Protein AF-A0A8H9YAP5-F1 (afdb_monomer_lite)

Secondary structure (DSSP, 8-state):
----TT-----S---HHHHHHHHHHHHHTT---------PPPHHHHHHHHHHHHTT-

Organism: NCBI:txid927655

Sequence (57 aa):
CRQRPRQYCVDGAVTPEAVAAVTAAAADQGVLVSTMSVDHRSLEDVFLDITGREMRA

Foldseek 3Di:
DPDDVPDDDDDDDPDPVVVVVVCVVCVVVVHDDPDDDDDDCDVVNVVCVVVVVVVVD

Structure (mmCIF, N/CA/C/O backbone):
data_AF-A0A8H9YAP5-F1
#
_entry.id   AF-A0A8H9YAP5-F1
#
loop_
_atom_site.group_PDB
_atom_site.id
_atom_site.type_symbol
_atom_site.label_atom_id
_atom_site.label_alt_id
_atom_site.label_comp_id
_atom_site.label_asym_id
_atom_site.label_entity_id
_atom_site.label_seq_id
_atom_site.pdbx_PDB_ins_code
_atom_site.Cartn_x
_atom_site.Cartn_y
_atom_site.Cartn_z
_atom_site.occupancy
_atom_site.B_iso_or_equiv
_atom_site.auth_seq_id
_atom_site.auth_comp_id
_atom_site.auth_asym_id
_atom_site.auth_atom_id
_atom_site.pdbx_PDB_model_num
ATOM 1 N N . CYS A 1 1 ? 3.483 -13.905 0.056 1.00 50.41 1 CYS A N 1
ATOM 2 C CA . CYS A 1 1 ? 3.253 -12.854 1.070 1.00 50.41 1 CYS A CA 1
ATOM 3 C C . CYS A 1 1 ? 2.501 -13.465 2.264 1.00 50.41 1 CYS A C 1
ATOM 5 O O . CYS A 1 1 ? 1.382 -13.928 2.082 1.00 50.41 1 CYS A O 1
ATOM 7 N N . ARG A 1 2 ? 3.110 -13.577 3.457 1.00 54.09 2 ARG A N 1
ATOM 8 C CA . ARG A 1 2 ? 2.482 -14.182 4.655 1.00 54.09 2 ARG A CA 1
ATOM 9 C C . ARG A 1 2 ? 1.526 -13.159 5.285 1.00 54.09 2 ARG A C 1
ATOM 11 O O . ARG A 1 2 ? 1.986 -12.278 6.000 1.00 54.09 2 ARG A O 1
ATOM 18 N N . GLN A 1 3 ? 0.230 -13.238 4.988 1.00 54.38 3 GLN A N 1
ATOM 19 C CA . GLN A 1 3 ? -0.758 -12.278 5.494 1.00 54.38 3 GLN A CA 1
ATOM 20 C C . GLN A 1 3 ? -0.922 -12.405 7.019 1.00 54.38 3 GLN A C 1
ATOM 22 O O . GLN A 1 3 ? -1.194 -13.485 7.543 1.00 54.38 3 GLN A O 1
ATOM 27 N N . ARG A 1 4 ? -0.727 -11.293 7.735 1.00 64.25 4 ARG A N 1
ATOM 28 C CA . ARG A 1 4 ? -1.083 -11.122 9.152 1.00 64.25 4 ARG A CA 1
ATOM 29 C C . ARG A 1 4 ? -2.316 -10.217 9.252 1.00 64.25 4 ARG A C 1
ATOM 31 O O . ARG A 1 4 ? -2.570 -9.452 8.322 1.00 64.25 4 ARG A O 1
ATOM 38 N N . PRO A 1 5 ? -3.067 -10.239 10.366 1.00 71.94 5 PRO A N 1
ATOM 39 C CA . PRO A 1 5 ? -4.157 -9.289 10.574 1.00 71.94 5 PRO A CA 1
ATOM 40 C C . PRO A 1 5 ? -3.660 -7.846 10.381 1.00 71.94 5 PRO A C 1
ATOM 42 O O . PRO A 1 5 ? -2.653 -7.468 10.977 1.00 71.94 5 PRO A O 1
ATOM 45 N N . ARG A 1 6 ? -4.357 -7.061 9.546 1.00 74.25 6 ARG A N 1
ATOM 46 C CA . ARG A 1 6 ? -4.001 -5.682 9.134 1.00 74.25 6 ARG A CA 1
ATOM 47 C C . ARG A 1 6 ? -2.737 -5.529 8.271 1.00 74.25 6 ARG A C 1
ATOM 49 O O . ARG A 1 6 ? -2.280 -4.407 8.082 1.00 74.25 6 ARG A O 1
ATOM 56 N N . GLN A 1 7 ? -2.185 -6.611 7.725 1.00 76.69 7 GLN A N 1
ATOM 57 C CA . GLN A 1 7 ? -1.189 -6.536 6.653 1.00 76.69 7 GLN A CA 1
ATOM 58 C C . GLN A 1 7 ? -1.835 -6.918 5.327 1.00 76.69 7 GLN A C 1
ATOM 60 O O . GLN A 1 7 ? -2.232 -8.067 5.130 1.00 76.69 7 GLN A O 1
ATOM 65 N N . TYR A 1 8 ? -1.901 -5.953 4.417 1.00 77.75 8 TYR A N 1
ATOM 66 C CA . TYR A 1 8 ? -2.401 -6.151 3.064 1.00 77.75 8 TYR A CA 1
ATOM 67 C C . TYR A 1 8 ? -1.227 -6.186 2.094 1.00 77.75 8 TYR A C 1
ATOM 69 O O . TYR A 1 8 ? -0.284 -5.410 2.215 1.00 77.75 8 TYR A O 1
ATOM 77 N N . CYS A 1 9 ? -1.282 -7.124 1.156 1.00 78.81 9 CYS A N 1
ATOM 78 C CA . CYS A 1 9 ? -0.289 -7.287 0.107 1.00 78.81 9 CYS A CA 1
ATOM 79 C C . CYS A 1 9 ? -1.067 -7.281 -1.207 1.00 78.81 9 CYS A C 1
ATOM 81 O O . CYS A 1 9 ? -1.971 -8.101 -1.377 1.00 78.81 9 CYS A O 1
ATOM 83 N N . VAL A 1 10 ? -0.772 -6.308 -2.066 1.00 79.56 10 VAL A N 1
ATOM 84 C CA . VAL A 1 10 ? -1.417 -6.119 -3.368 1.00 79.56 10 VAL A CA 1
ATOM 85 C C . VAL A 1 10 ? -0.367 -6.417 -4.426 1.00 79.56 10 VAL A C 1
ATOM 87 O O . VAL A 1 10 ? 0.724 -5.855 -4.374 1.00 79.56 10 VAL A O 1
ATOM 90 N N . ASP A 1 11 ? -0.687 -7.326 -5.339 1.00 77.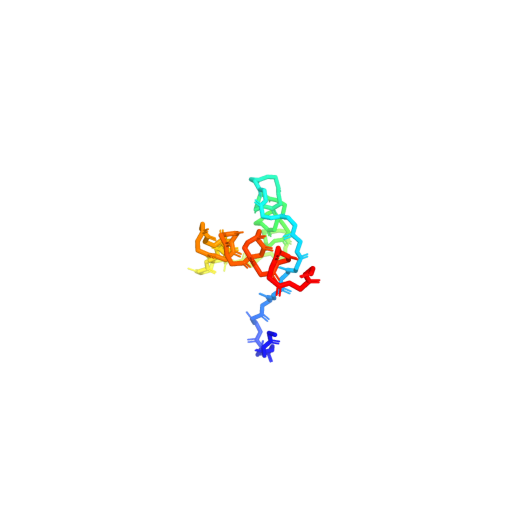12 11 ASP A N 1
ATOM 91 C CA . ASP A 1 11 ? 0.180 -7.694 -6.457 1.00 77.12 11 ASP A CA 1
ATOM 92 C C . ASP A 1 11 ? -0.245 -6.920 -7.712 1.00 77.12 11 ASP A C 1
ATOM 94 O O . ASP A 1 11 ? -1.443 -6.735 -7.950 1.00 77.12 11 ASP A O 1
ATOM 98 N N . GLY A 1 12 ? 0.721 -6.428 -8.488 1.00 78.00 12 GLY A N 1
ATOM 99 C CA . GLY A 1 12 ? 0.460 -5.658 -9.702 1.00 78.00 12 GLY A CA 1
ATOM 100 C C . GLY A 1 12 ? 1.581 -4.686 -10.063 1.00 78.00 12 GLY A C 1
ATOM 101 O O . GLY A 1 12 ? 2.605 -4.595 -9.386 1.00 78.00 12 GLY A O 1
ATOM 102 N N . ALA A 1 13 ? 1.380 -3.940 -11.151 1.00 76.31 13 ALA A N 1
ATOM 103 C CA . ALA A 1 13 ? 2.297 -2.877 -11.540 1.00 76.31 13 ALA A CA 1
ATOM 104 C C . ALA A 1 13 ? 2.300 -1.774 -10.473 1.00 76.31 13 ALA A C 1
ATOM 106 O O . ALA A 1 13 ? 1.272 -1.158 -10.186 1.00 76.31 13 ALA A O 1
ATOM 107 N N . VAL A 1 14 ? 3.472 -1.517 -9.898 1.00 79.12 14 VAL A N 1
ATOM 108 C CA . VAL A 1 14 ? 3.671 -0.435 -8.936 1.00 79.12 14 VAL A CA 1
ATOM 109 C C . VAL A 1 14 ? 3.750 0.883 -9.707 1.00 79.12 14 VAL A C 1
ATOM 111 O O . VAL A 1 14 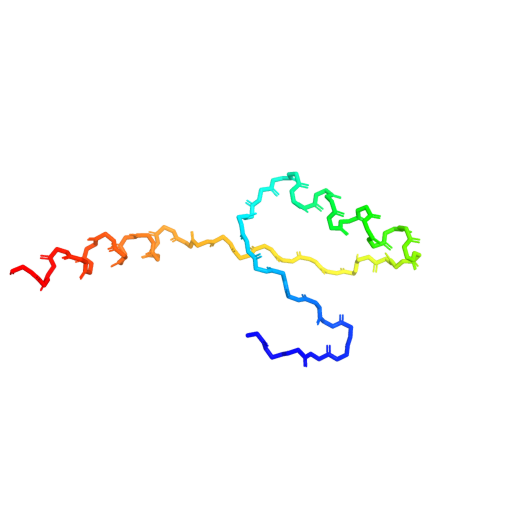? 4.826 1.302 -10.131 1.00 79.12 14 VAL A O 1
ATOM 114 N N . THR A 1 15 ? 2.601 1.525 -9.914 1.00 84.31 15 THR A N 1
ATOM 115 C CA . THR A 1 15 ? 2.510 2.852 -10.539 1.00 84.31 15 THR A CA 1
ATOM 116 C C . THR A 1 15 ? 2.063 3.915 -9.527 1.00 84.31 15 THR A C 1
ATOM 118 O O . THR A 1 15 ? 1.452 3.578 -8.506 1.00 84.31 15 THR A O 1
ATOM 121 N N . PRO A 1 16 ? 2.329 5.211 -9.778 1.00 83.88 16 PRO A N 1
ATOM 122 C CA . PRO A 1 16 ? 1.837 6.293 -8.923 1.00 83.88 16 PRO A CA 1
ATOM 123 C C . PRO A 1 1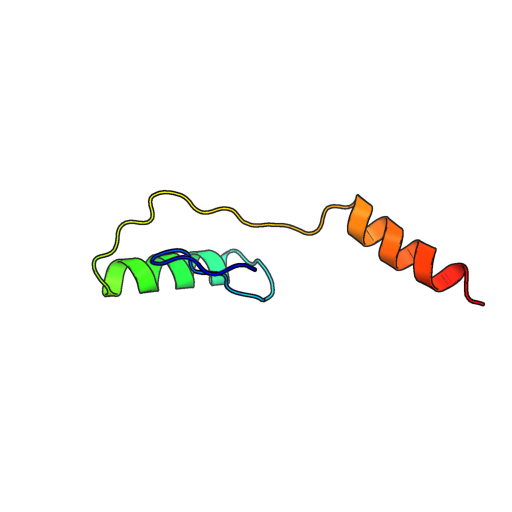6 ? 0.309 6.290 -8.761 1.00 83.88 16 PRO A C 1
ATOM 125 O O . PRO A 1 16 ? -0.202 6.546 -7.671 1.00 83.88 16 PRO A O 1
ATOM 128 N N . GLU A 1 17 ? -0.427 5.951 -9.821 1.00 87.81 17 GLU A N 1
ATOM 129 C CA . GLU A 1 17 ? -1.890 5.864 -9.822 1.00 87.81 17 GLU A CA 1
ATOM 130 C C . GLU A 1 17 ? -2.383 4.736 -8.910 1.00 87.81 17 GLU A C 1
ATOM 132 O O . GLU A 1 17 ? -3.347 4.919 -8.166 1.00 87.81 17 GLU A O 1
ATOM 137 N N . ALA A 1 18 ? -1.694 3.589 -8.913 1.00 87.75 18 ALA A N 1
ATOM 138 C CA . ALA A 1 18 ? -2.005 2.481 -8.015 1.00 87.75 18 ALA A CA 1
ATOM 139 C C . ALA A 1 18 ? -1.797 2.879 -6.543 1.00 87.75 18 ALA A C 1
ATOM 141 O O . ALA A 1 18 ? -2.646 2.604 -5.694 1.00 87.75 18 ALA A O 1
ATOM 142 N N . VAL A 1 19 ? -0.710 3.595 -6.242 1.00 88.88 19 VAL A N 1
ATOM 143 C CA . VAL A 1 19 ? -0.430 4.110 -4.892 1.00 88.88 19 VAL A CA 1
ATOM 144 C C . VAL A 1 19 ? -1.510 5.101 -4.431 1.00 88.88 19 VAL A C 1
ATOM 146 O O . VAL A 1 19 ? -1.982 5.034 -3.289 1.00 88.88 19 VAL A O 1
ATOM 149 N N . ALA A 1 20 ? -1.953 5.994 -5.319 1.00 92.56 20 ALA A N 1
ATOM 150 C CA . ALA A 1 20 ? -3.032 6.935 -5.028 1.00 92.56 20 ALA A CA 1
ATOM 151 C C . ALA A 1 20 ? -4.364 6.213 -4.755 1.00 92.56 20 ALA A C 1
ATOM 153 O O . ALA A 1 20 ? -5.048 6.521 -3.781 1.00 92.56 20 ALA A O 1
ATOM 154 N N . ALA A 1 21 ? -4.705 5.203 -5.559 1.00 92.81 21 ALA A N 1
ATOM 155 C CA . ALA A 1 21 ? -5.925 4.422 -5.374 1.00 92.81 21 ALA A CA 1
ATOM 156 C C . ALA A 1 21 ? -5.942 3.672 -4.029 1.00 92.81 21 ALA A C 1
ATOM 158 O O . ALA A 1 21 ? -6.958 3.672 -3.334 1.00 92.81 21 ALA A O 1
ATOM 159 N N . VAL A 1 22 ? -4.813 3.077 -3.624 1.00 90.50 22 VAL A N 1
ATOM 160 C CA . VAL A 1 22 ? -4.700 2.358 -2.341 1.00 90.50 22 VAL A CA 1
ATOM 161 C C . VAL A 1 22 ? -4.885 3.300 -1.151 1.00 90.50 22 VAL A C 1
ATOM 163 O O . VAL A 1 22 ? -5.606 2.972 -0.208 1.00 90.50 22 VAL A O 1
ATOM 166 N N . THR A 1 23 ? -4.272 4.484 -1.187 1.00 91.62 23 THR A N 1
ATOM 167 C CA . THR A 1 23 ? -4.412 5.462 -0.095 1.00 91.62 23 THR A CA 1
ATOM 168 C C . THR A 1 23 ? -5.816 6.071 -0.039 1.00 91.62 23 THR A C 1
ATOM 170 O O . THR A 1 23 ? -6.352 6.241 1.056 1.00 91.62 23 THR A O 1
ATOM 173 N N . ALA A 1 24 ? -6.462 6.303 -1.188 1.00 95.44 24 ALA A N 1
ATOM 174 C CA . ALA A 1 24 ? -7.862 6.724 -1.250 1.00 95.44 24 ALA A CA 1
ATOM 175 C C . ALA A 1 24 ? -8.813 5.669 -0.655 1.00 95.44 24 ALA A C 1
ATOM 177 O O . ALA A 1 24 ? -9.672 6.002 0.159 1.00 95.44 24 ALA A O 1
ATOM 178 N N . ALA A 1 25 ? -8.621 4.389 -0.990 1.00 92.38 25 ALA A N 1
ATOM 179 C CA . ALA A 1 25 ? -9.424 3.298 -0.439 1.00 92.38 25 ALA A CA 1
ATOM 180 C C . ALA A 1 25 ? -9.244 3.138 1.081 1.00 92.38 25 ALA A C 1
ATOM 182 O O . ALA A 1 25 ? -10.195 2.794 1.781 1.00 92.38 25 ALA A O 1
ATOM 183 N N . ALA A 1 26 ? -8.039 3.388 1.606 1.00 91.75 26 ALA A N 1
ATOM 184 C CA . ALA A 1 26 ? -7.798 3.392 3.048 1.00 91.75 26 ALA A CA 1
ATOM 185 C C . ALA A 1 26 ? -8.543 4.544 3.745 1.00 91.75 26 ALA A C 1
ATOM 187 O O . ALA A 1 26 ? -9.152 4.332 4.794 1.00 91.75 26 ALA A O 1
ATOM 188 N N . ALA A 1 27 ? -8.549 5.735 3.140 1.00 95.12 27 ALA A N 1
ATOM 189 C CA . ALA A 1 27 ? -9.261 6.897 3.667 1.00 95.12 27 ALA A CA 1
ATOM 190 C C . ALA A 1 27 ? -10.785 6.695 3.695 1.00 95.12 27 ALA A C 1
ATOM 192 O O . ALA A 1 27 ? -11.412 7.028 4.698 1.00 95.12 27 ALA A O 1
ATOM 193 N N . ASP A 1 28 ? -11.364 6.100 2.647 1.00 96.56 28 ASP A N 1
ATOM 194 C CA . ASP A 1 28 ? -12.797 5.759 2.584 1.00 96.56 28 ASP A CA 1
ATOM 195 C C . ASP A 1 28 ? -13.219 4.818 3.729 1.00 96.56 28 ASP A C 1
ATOM 197 O O . ASP A 1 28 ? -14.281 4.965 4.329 1.00 96.56 28 ASP A O 1
ATOM 201 N N . GLN A 1 29 ? -12.317 3.917 4.124 1.00 93.69 29 GLN A N 1
ATOM 202 C CA . GLN A 1 29 ? -12.504 3.003 5.254 1.00 93.69 29 GLN A CA 1
ATOM 203 C C . GLN A 1 29 ? -12.170 3.633 6.620 1.00 93.69 29 GLN A C 1
ATOM 205 O O . GLN A 1 29 ? -12.238 2.950 7.644 1.00 93.69 29 GLN A O 1
ATOM 210 N N . GLY A 1 30 ? -11.775 4.910 6.665 1.00 94.00 30 GLY A N 1
ATOM 211 C CA . GLY A 1 30 ? -11.361 5.594 7.893 1.00 94.00 30 GLY A CA 1
ATOM 212 C C . GLY A 1 30 ? -10.051 5.062 8.488 1.00 94.00 30 GLY A C 1
ATOM 213 O O . GLY A 1 30 ? -9.830 5.169 9.695 1.00 94.00 30 GLY A O 1
ATOM 214 N N . VAL A 1 31 ? -9.184 4.464 7.667 1.00 93.38 31 VAL A N 1
ATOM 215 C CA . VAL A 1 31 ? -7.922 3.852 8.097 1.00 93.38 31 VAL A CA 1
ATOM 216 C C . VAL A 1 31 ? -6.739 4.742 7.723 1.00 93.38 31 VAL A C 1
ATOM 218 O O . VAL A 1 31 ? -6.506 5.044 6.555 1.00 93.38 31 VAL A O 1
ATOM 221 N N . LEU A 1 32 ? -5.928 5.109 8.720 1.00 92.12 32 LEU A N 1
ATOM 222 C CA . LEU A 1 32 ? -4.658 5.797 8.499 1.00 92.12 32 LEU A CA 1
ATOM 223 C C . LEU A 1 32 ? -3.553 4.794 8.147 1.00 92.12 32 LEU A C 1
ATOM 225 O O . LEU A 1 32 ? -3.251 3.881 8.919 1.00 92.12 32 LEU A O 1
ATOM 229 N N . VAL A 1 33 ? -2.898 5.002 7.007 1.00 89.69 33 VAL A N 1
ATOM 230 C CA . VAL A 1 33 ? -1.736 4.209 6.593 1.00 89.69 33 VAL A CA 1
ATOM 231 C C . VAL A 1 33 ? -0.528 4.599 7.449 1.00 89.69 33 VAL A C 1
ATOM 233 O O . VAL A 1 33 ? -0.023 5.712 7.342 1.00 89.69 33 VAL A O 1
ATOM 236 N N . SER A 1 34 ? -0.062 3.694 8.316 1.00 88.88 34 SER A N 1
ATOM 237 C CA . SER A 1 34 ? 1.106 3.951 9.179 1.00 88.88 34 SER A CA 1
ATOM 238 C C . SER A 1 34 ? 2.437 3.784 8.446 1.00 88.88 34 SER A C 1
ATOM 240 O O . SER A 1 34 ? 3.372 4.543 8.677 1.00 88.88 34 SER A O 1
ATOM 242 N N . THR A 1 35 ? 2.530 2.783 7.573 1.00 85.31 35 THR A N 1
ATOM 243 C CA . THR A 1 35 ? 3.711 2.495 6.758 1.00 85.31 35 THR A CA 1
ATOM 244 C C . THR A 1 35 ? 3.266 1.901 5.427 1.00 85.31 35 THR A C 1
ATOM 246 O O . THR A 1 35 ? 2.349 1.081 5.379 1.00 85.31 35 THR A O 1
ATOM 249 N N . MET A 1 36 ? 3.911 2.316 4.340 1.00 82.94 36 MET A N 1
ATOM 250 C CA . MET A 1 36 ? 3.693 1.764 3.007 1.00 82.94 36 MET A CA 1
ATOM 251 C C . MET A 1 36 ? 5.045 1.617 2.324 1.00 82.94 36 MET A C 1
ATOM 253 O O . MET A 1 36 ? 5.843 2.552 2.305 1.00 82.94 36 MET A O 1
ATOM 257 N N . SER A 1 37 ? 5.302 0.431 1.790 1.00 83.06 37 SER A N 1
ATOM 258 C CA . SER A 1 37 ? 6.530 0.111 1.075 1.00 83.06 37 SER A CA 1
ATOM 259 C C . SER A 1 37 ? 6.147 -0.390 -0.303 1.00 83.06 37 SER A C 1
ATOM 261 O O . SER A 1 37 ? 5.248 -1.220 -0.432 1.00 83.06 37 SER A O 1
ATOM 263 N N . VAL A 1 38 ? 6.816 0.138 -1.319 1.00 80.12 38 VAL A N 1
ATOM 264 C CA . VAL A 1 38 ? 6.700 -0.343 -2.688 1.00 80.12 38 VAL A CA 1
ATOM 265 C C . VAL A 1 38 ? 7.947 -1.152 -3.000 1.00 80.12 38 VAL A C 1
ATOM 267 O O . VAL A 1 38 ? 9.059 -0.634 -2.921 1.00 80.12 38 VAL A O 1
ATOM 270 N N . ASP A 1 39 ? 7.770 -2.432 -3.301 1.00 70.81 39 ASP A N 1
ATOM 271 C CA . ASP A 1 39 ? 8.870 -3.273 -3.757 1.00 70.81 39 ASP A CA 1
ATOM 272 C C . ASP A 1 39 ? 8.977 -3.077 -5.273 1.00 70.81 39 ASP A C 1
ATOM 274 O O . ASP A 1 39 ? 8.183 -3.604 -6.052 1.00 70.81 39 ASP A O 1
ATOM 278 N N . HIS A 1 40 ? 9.883 -2.199 -5.699 1.00 62.81 40 HIS A N 1
ATOM 279 C CA . HIS A 1 40 ? 10.229 -2.090 -7.111 1.00 62.81 40 HIS A CA 1
ATOM 280 C C . HIS A 1 40 ? 11.231 -3.201 -7.412 1.00 62.81 40 HIS A C 1
ATOM 282 O O . HIS A 1 40 ? 12.239 -3.305 -6.713 1.00 62.81 40 HIS A O 1
ATOM 288 N N . ARG A 1 41 ? 10.995 -4.012 -8.453 1.00 61.00 41 ARG A N 1
ATOM 289 C CA . ARG A 1 41 ? 11.992 -5.000 -8.890 1.00 61.00 41 ARG A CA 1
ATOM 290 C C . ARG A 1 41 ? 13.313 -4.273 -9.136 1.00 61.00 41 ARG A C 1
ATOM 292 O O . ARG A 1 41 ? 13.381 -3.367 -9.967 1.00 61.00 41 ARG A O 1
ATOM 299 N N . SER A 1 42 ? 14.341 -4.601 -8.360 1.00 60.66 42 SER A N 1
ATOM 300 C CA . SER A 1 42 ? 15.658 -3.984 -8.506 1.00 60.66 42 SER A CA 1
ATOM 301 C C . SER A 1 4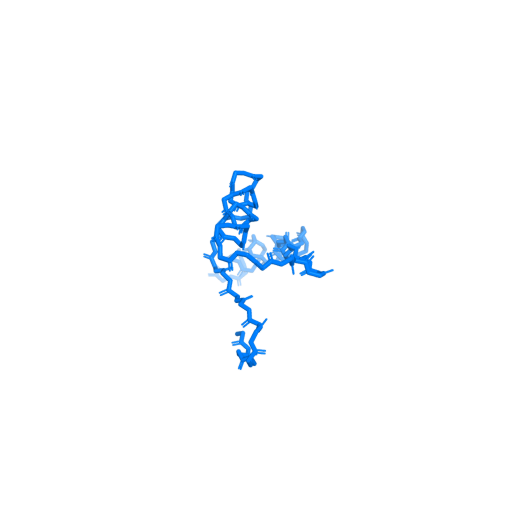2 ? 16.198 -4.229 -9.915 1.00 60.66 42 SER A C 1
ATOM 303 O O . SER A 1 42 ? 15.878 -5.237 -10.544 1.00 60.66 42 SER A O 1
ATOM 305 N N . LEU A 1 43 ? 17.067 -3.340 -10.403 1.00 60.50 43 LEU A N 1
ATOM 306 C CA . LEU A 1 43 ? 17.777 -3.561 -11.671 1.00 60.50 43 LEU A CA 1
ATOM 307 C C . LEU A 1 43 ? 18.524 -4.904 -11.696 1.00 60.50 43 LEU A C 1
ATOM 309 O O . LEU A 1 43 ? 18.680 -5.484 -12.761 1.00 60.50 43 LEU A O 1
ATOM 313 N N . GLU A 1 44 ? 18.937 -5.414 -10.536 1.00 66.56 44 GLU A N 1
ATOM 314 C CA . GLU A 1 44 ? 19.527 -6.746 -10.381 1.00 66.56 44 GLU A CA 1
ATOM 315 C C . GLU A 1 44 ? 18.551 -7.879 -10.745 1.00 66.56 44 GLU A C 1
ATOM 317 O O . GLU A 1 44 ? 18.933 -8.815 -11.438 1.00 66.56 44 GLU A O 1
ATOM 322 N N . ASP A 1 45 ? 17.273 -7.763 -10.380 1.00 64.56 45 ASP A N 1
ATOM 323 C CA . ASP A 1 45 ? 16.234 -8.747 -10.719 1.00 64.56 45 ASP A CA 1
ATOM 324 C C . ASP A 1 45 ? 15.916 -8.728 -12.226 1.00 64.56 45 ASP A C 1
ATOM 326 O O . ASP A 1 45 ? 15.738 -9.768 -12.860 1.00 64.56 45 ASP A O 1
ATOM 330 N N . VAL A 1 46 ? 15.942 -7.535 -12.833 1.00 65.19 46 VAL A N 1
ATOM 331 C CA . VAL A 1 46 ? 15.815 -7.351 -14.290 1.00 65.19 46 VAL A CA 1
ATOM 332 C C . VAL A 1 46 ? 17.034 -7.909 -15.026 1.00 65.19 46 VAL A C 1
ATOM 334 O O . VAL A 1 46 ? 16.891 -8.592 -16.037 1.00 65.19 46 VAL A O 1
ATOM 337 N N . PHE A 1 47 ? 18.237 -7.648 -14.513 1.00 59.53 47 PHE A N 1
ATOM 338 C CA . PHE A 1 47 ? 19.481 -8.159 -15.080 1.00 59.53 47 PHE A CA 1
ATOM 339 C C . PHE A 1 47 ? 19.517 -9.692 -15.056 1.00 59.53 47 PHE A C 1
ATOM 341 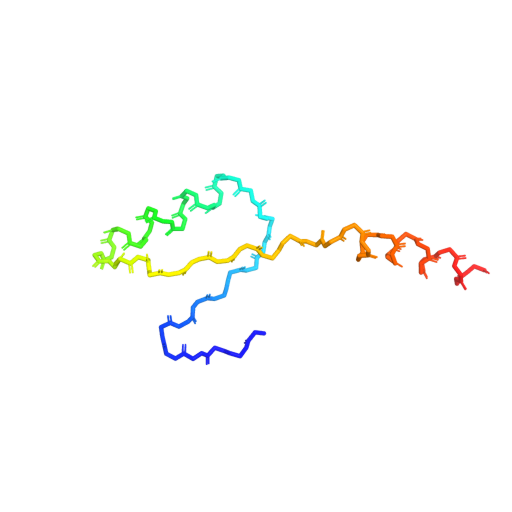O O . PHE A 1 47 ? 19.901 -10.317 -16.047 1.00 59.53 47 PHE A O 1
ATOM 348 N N . LEU A 1 48 ? 19.063 -10.308 -13.963 1.00 68.31 48 LEU A N 1
ATOM 349 C CA . LEU A 1 48 ? 18.981 -11.761 -13.826 1.00 68.31 48 LEU A CA 1
ATOM 350 C C . LEU A 1 48 ? 17.897 -12.392 -14.720 1.00 68.31 48 LEU A C 1
ATOM 352 O O . LEU A 1 48 ? 18.127 -13.478 -15.247 1.00 68.31 48 LEU A O 1
ATOM 356 N N . ASP A 1 49 ? 16.752 -11.738 -14.957 1.00 63.62 49 ASP A N 1
ATOM 357 C CA . ASP A 1 49 ? 15.728 -12.242 -15.899 1.00 63.62 49 ASP A CA 1
ATOM 358 C C . ASP A 1 49 ? 16.196 -12.170 -17.363 1.00 63.62 49 ASP A C 1
ATOM 360 O O . ASP A 1 49 ? 15.945 -13.100 -18.132 1.00 63.62 49 ASP A O 1
ATOM 364 N N . ILE A 1 50 ? 16.925 -11.114 -17.745 1.00 64.19 50 ILE A N 1
ATOM 365 C CA . ILE A 1 50 ? 17.476 -10.976 -19.103 1.00 64.19 50 ILE A CA 1
ATOM 366 C C . ILE A 1 50 ? 18.586 -12.012 -19.336 1.00 64.19 50 ILE A C 1
ATOM 368 O O . ILE A 1 50 ? 18.516 -12.790 -20.285 1.00 64.19 50 ILE A O 1
ATOM 372 N N . THR A 1 51 ? 19.569 -12.095 -18.435 1.00 61.00 51 THR A N 1
ATOM 373 C CA . THR A 1 51 ? 20.722 -13.005 -18.590 1.00 61.00 51 THR A CA 1
ATOM 374 C C . THR A 1 51 ? 20.379 -14.475 -18.322 1.00 61.00 51 THR A C 1
ATOM 376 O O . THR A 1 51 ? 20.970 -15.377 -18.918 1.00 61.00 51 THR A O 1
ATOM 379 N N . GLY A 1 52 ? 19.388 -14.748 -17.467 1.00 61.38 52 GLY A N 1
ATOM 380 C CA . GLY A 1 52 ? 18.931 -16.101 -17.146 1.00 61.38 52 GLY A CA 1
ATOM 381 C C . GLY A 1 52 ? 18.169 -16.789 -18.282 1.00 61.38 52 GLY A C 1
ATOM 382 O O . GLY A 1 52 ? 18.129 -18.021 -18.327 1.00 61.38 52 GLY A O 1
ATOM 383 N N . ARG A 1 53 ? 17.595 -16.022 -19.220 1.00 58.84 53 ARG A N 1
ATOM 384 C CA . ARG A 1 53 ? 16.945 -16.563 -20.426 1.00 58.84 53 ARG A CA 1
ATOM 385 C C . ARG A 1 53 ? 17.940 -16.892 -21.538 1.00 58.84 53 ARG A C 1
ATOM 387 O O . ARG A 1 53 ? 17.695 -17.836 -22.280 1.00 58.84 53 ARG A O 1
ATOM 394 N N . GLU A 1 54 ? 19.070 -16.189 -21.621 1.00 56.97 54 GLU A N 1
ATOM 395 C CA . GLU A 1 54 ? 20.086 -16.415 -22.664 1.00 56.97 54 GLU A CA 1
ATOM 396 C C . GLU A 1 54 ? 21.001 -17.626 -22.387 1.00 56.97 54 GLU A C 1
ATOM 398 O O . GLU A 1 54 ? 21.554 -18.199 -23.317 1.00 56.97 54 GLU A O 1
ATOM 403 N N . MET A 1 55 ? 21.116 -18.082 -21.132 1.00 54.78 55 MET A N 1
ATOM 404 C CA . MET A 1 55 ? 21.947 -19.243 -20.744 1.00 54.78 55 MET A CA 1
ATOM 405 C C . MET A 1 55 ? 21.244 -20.611 -20.861 1.00 54.78 55 MET A C 1
ATOM 407 O O . MET A 1 55 ? 21.812 -21.635 -20.481 1.00 54.78 55 MET A O 1
ATOM 411 N N . ARG A 1 56 ? 20.003 -20.653 -21.367 1.00 57.84 56 ARG A N 1
ATOM 412 C CA .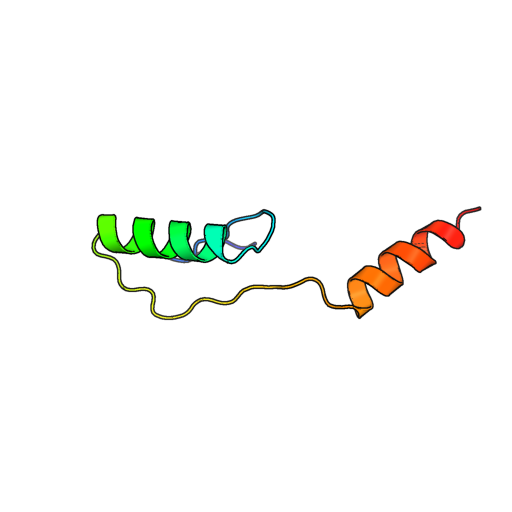 ARG A 1 56 ? 19.290 -21.895 -21.731 1.00 57.84 56 ARG A CA 1
ATOM 413 C C . ARG A 1 56 ? 18.957 -21.928 -23.228 1.00 57.84 56 ARG A C 1
ATOM 415 O O . ARG A 1 56 ? 17.835 -22.280 -23.593 1.00 57.84 56 ARG A O 1
ATOM 422 N N . ALA A 1 57 ? 19.912 -21.534 -24.065 1.00 49.00 57 ALA A N 1
ATOM 423 C CA . ALA A 1 57 ? 19.911 -21.774 -25.507 1.00 49.00 57 ALA A CA 1
ATOM 424 C C . ALA A 1 57 ? 21.053 -22.729 -25.872 1.00 49.00 57 ALA A C 1
ATOM 426 O O . ALA A 1 57 ? 22.127 -22.623 -25.237 1.00 49.00 57 ALA A O 1
#

Radius of gyration: 16.17 Å; chains: 1; bounding box: 35×29×36 Å

pLDDT: mean 75.7, std 14.07, range [49.0, 96.56]